Protein AF-F3FW90-F1 (afdb_monomer_lite)

InterPro domains:
  IPR042099 ANL, N-terminal domain [G3DSA:3.40.50.12780] (1-98)

Secondary structure (DSSP, 8-state):
--SS-TTTTSEEEE-S-TTSTHHHHHHHHHHHTT-EEEE-SSGGGGGSS----SEEEE-HHHHHHHHHTT-S-TT--EEEE-SS---HHHHHHHHHH-

Radius of gyration: 12.69 Å; chains: 1; bounding box: 33×31×31 Å

Structure (mmCIF, N/CA/C/O backbone):
data_AF-F3FW90-F1
#
_entry.id   AF-F3FW90-F1
#
loop_
_atom_site.group_PDB
_atom_site.id
_atom_site.type_symbol
_atom_site.label_atom_id
_atom_site.label_alt_id
_atom_site.label_comp_id
_atom_site.label_asym_id
_atom_site.label_entity_id
_atom_site.label_seq_id
_atom_site.pdbx_PDB_ins_code
_atom_site.Cartn_x
_atom_site.Cartn_y
_atom_site.Cartn_z
_atom_site.occupancy
_atom_site.B_iso_or_equiv
_atom_site.auth_seq_id
_atom_site.auth_comp_id
_atom_site.auth_asym_id
_atom_site.auth_atom_id
_atom_site.pdbx_PDB_model_num
ATOM 1 N N . HIS A 1 1 ? 6.220 -15.643 -6.203 1.00 54.19 1 HIS A N 1
ATOM 2 C CA . HIS A 1 1 ? 5.220 -14.765 -6.842 1.00 54.19 1 HIS A CA 1
ATOM 3 C C . HIS A 1 1 ? 3.838 -15.433 -6.862 1.00 54.19 1 HIS A C 1
ATOM 5 O O . HIS A 1 1 ? 3.358 -15.760 -7.934 1.00 54.19 1 HIS A O 1
ATOM 11 N N . SER A 1 2 ? 3.204 -15.709 -5.712 1.00 69.88 2 SER A N 1
ATOM 12 C CA . SER A 1 2 ? 1.851 -16.318 -5.698 1.00 69.88 2 SER A CA 1
ATOM 13 C C . SER A 1 2 ? 0.875 -15.709 -4.688 1.00 69.88 2 SER A C 1
ATOM 15 O O . SER A 1 2 ? -0.275 -16.124 -4.660 1.00 69.88 2 SER A O 1
ATOM 17 N N . ALA A 1 3 ? 1.315 -14.768 -3.844 1.00 81.69 3 ALA A N 1
ATOM 18 C CA . ALA A 1 3 ? 0.439 -14.108 -2.869 1.00 81.69 3 ALA A CA 1
ATOM 19 C C . ALA A 1 3 ? -0.413 -12.998 -3.506 1.00 81.69 3 ALA A C 1
ATOM 21 O O . ALA A 1 3 ? -1.552 -12.798 -3.108 1.00 81.69 3 ALA A O 1
ATOM 22 N N . PHE A 1 4 ? 0.141 -12.319 -4.512 1.00 83.44 4 PHE A N 1
ATOM 23 C CA . PHE A 1 4 ? -0.527 -11.293 -5.303 1.00 83.44 4 PHE A CA 1
ATOM 24 C C . PHE A 1 4 ? -0.429 -11.687 -6.771 1.00 83.44 4 PHE A C 1
ATOM 26 O O . PHE A 1 4 ? 0.627 -12.151 -7.218 1.00 83.44 4 PHE A O 1
ATOM 33 N N . ASP A 1 5 ? -1.534 -11.544 -7.492 1.00 88.88 5 ASP A N 1
ATOM 34 C CA . ASP A 1 5 ? -1.547 -11.703 -8.939 1.00 88.88 5 ASP A CA 1
ATOM 35 C C . ASP A 1 5 ? -0.967 -10.460 -9.634 1.00 88.88 5 ASP A C 1
ATOM 37 O O . ASP A 1 5 ? -0.647 -9.448 -9.005 1.00 88.88 5 ASP A O 1
ATOM 41 N N . ALA A 1 6 ? -0.773 -10.557 -10.949 1.00 88.00 6 ALA A N 1
ATOM 42 C CA . ALA A 1 6 ? -0.196 -9.465 -11.727 1.00 88.00 6 ALA A CA 1
ATOM 43 C C . ALA A 1 6 ? -1.080 -8.206 -11.707 1.00 88.00 6 ALA A C 1
ATOM 45 O O . ALA A 1 6 ? -0.544 -7.104 -11.660 1.00 88.00 6 ALA A O 1
ATOM 46 N N . SER A 1 7 ? -2.410 -8.365 -11.684 1.00 90.19 7 SER A N 1
ATOM 47 C CA . SER A 1 7 ? -3.357 -7.246 -11.579 1.00 90.19 7 SER A CA 1
ATOM 48 C C . SER A 1 7 ? -3.210 -6.490 -10.263 1.00 90.19 7 SER A C 1
ATOM 50 O O . SER A 1 7 ? -3.185 -5.265 -10.258 1.00 90.19 7 SER A O 1
ATOM 52 N N . ALA A 1 8 ? -3.024 -7.196 -9.146 1.00 91.88 8 ALA A N 1
ATOM 53 C CA . ALA A 1 8 ? -2.789 -6.572 -7.853 1.00 91.88 8 ALA A CA 1
ATOM 54 C C . ALA A 1 8 ? -1.502 -5.733 -7.831 1.00 91.88 8 ALA A C 1
ATOM 56 O O . ALA A 1 8 ? -1.430 -4.750 -7.104 1.00 91.88 8 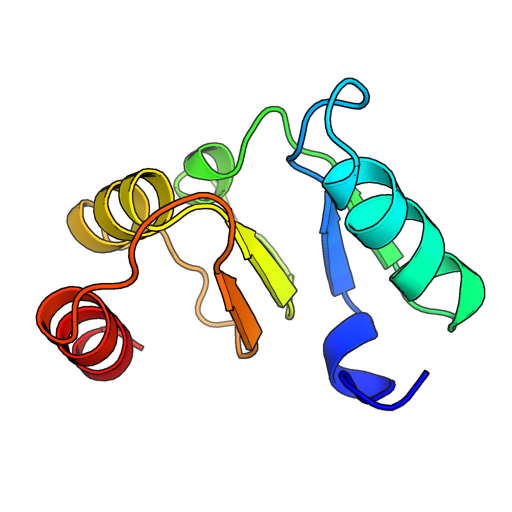ALA A O 1
ATOM 57 N N . LEU A 1 9 ? -0.497 -6.099 -8.627 1.00 95.31 9 LEU A N 1
ATOM 58 C CA . LEU A 1 9 ? 0.795 -5.413 -8.691 1.00 95.31 9 LEU A CA 1
ATOM 59 C C . LEU A 1 9 ? 0.880 -4.333 -9.785 1.00 95.31 9 LEU A C 1
ATOM 61 O O . LEU A 1 9 ? 1.932 -3.709 -9.919 1.00 95.31 9 LEU A O 1
ATOM 65 N N . GLU A 1 10 ? -0.184 -4.090 -10.558 1.00 96.75 10 GLU A N 1
ATOM 66 C CA . GLU A 1 10 ? -0.162 -3.169 -11.706 1.00 96.75 10 GLU A CA 1
ATOM 67 C C . GLU A 1 10 ? 0.216 -1.733 -11.300 1.00 96.75 10 GLU A C 1
ATOM 69 O O . GLU A 1 10 ? 1.067 -1.102 -11.939 1.00 96.75 10 GLU A O 1
ATOM 74 N N . LYS A 1 11 ? -0.373 -1.234 -10.205 1.00 97.62 11 LYS A N 1
ATOM 75 C CA . LYS A 1 11 ? -0.098 0.094 -9.634 1.00 97.62 11 LYS A CA 1
ATOM 76 C C . LYS A 1 11 ? -0.022 0.006 -8.114 1.00 97.62 11 LYS A C 1
ATOM 78 O O . LYS A 1 11 ? -1.038 -0.168 -7.441 1.00 97.62 11 LYS A O 1
ATOM 83 N N . THR A 1 12 ? 1.191 0.093 -7.578 1.00 97.88 12 THR A N 1
ATOM 84 C CA . THR A 1 12 ? 1.466 -0.068 -6.142 1.00 97.88 12 THR A CA 1
ATOM 85 C C . THR A 1 12 ? 1.936 1.243 -5.526 1.00 97.88 12 THR A C 1
ATOM 87 O O . THR A 1 12 ? 2.787 1.930 -6.085 1.00 97.88 12 THR A O 1
ATOM 90 N N . LEU A 1 13 ? 1.437 1.582 -4.340 1.00 98.06 13 LEU A N 1
ATOM 91 C CA . LEU A 1 13 ? 1.973 2.708 -3.583 1.00 98.06 13 LEU A CA 1
ATOM 92 C C . LEU A 1 13 ? 3.335 2.353 -2.966 1.00 98.06 13 LEU A C 1
ATOM 94 O O . LEU A 1 13 ? 3.452 1.365 -2.240 1.00 98.06 13 LEU A O 1
ATOM 98 N N . PHE A 1 14 ? 4.337 3.199 -3.198 1.00 98.19 14 PHE A N 1
ATOM 99 C CA . PHE A 1 14 ? 5.618 3.181 -2.501 1.00 98.19 14 PHE A CA 1
ATOM 100 C C . PHE A 1 14 ? 5.645 4.312 -1.468 1.00 98.19 14 PHE A C 1
ATOM 102 O O . PHE A 1 14 ? 5.887 5.475 -1.793 1.00 98.19 14 PHE A O 1
ATOM 109 N N . SER A 1 15 ? 5.343 3.966 -0.217 1.00 97.12 15 SER A N 1
ATOM 110 C CA . SER A 1 15 ? 5.174 4.917 0.891 1.00 97.12 15 SER A CA 1
ATOM 111 C C . SER A 1 15 ? 5.989 4.562 2.134 1.00 97.12 15 SER A C 1
ATOM 113 O O . SER A 1 15 ? 6.119 5.375 3.054 1.00 97.12 15 SER A O 1
ATOM 115 N N . THR A 1 16 ? 6.546 3.351 2.171 1.00 96.62 16 THR A N 1
ATOM 116 C CA . THR A 1 16 ? 7.336 2.855 3.288 1.00 96.62 16 THR A CA 1
ATOM 117 C C . THR A 1 16 ? 8.783 3.342 3.189 1.00 96.62 16 THR A C 1
ATOM 119 O O . THR A 1 16 ? 9.413 3.319 2.132 1.00 96.62 16 THR A O 1
ATOM 122 N N . SER A 1 17 ? 9.354 3.763 4.322 1.00 94.75 17 SER A N 1
ATOM 123 C CA . SER A 1 17 ? 10.771 4.133 4.393 1.00 94.75 17 SER A CA 1
ATOM 124 C C . SER A 1 17 ? 11.672 2.955 4.008 1.00 94.75 17 SER A C 1
ATOM 126 O O . SER A 1 17 ? 11.482 1.847 4.500 1.00 94.75 17 SER A O 1
ATOM 128 N N . LEU A 1 18 ? 12.728 3.226 3.232 1.00 94.69 18 LEU A N 1
ATOM 129 C CA . LEU A 1 18 ? 13.771 2.256 2.853 1.00 94.69 18 LEU A CA 1
ATOM 130 C C . LEU A 1 18 ? 14.472 1.567 4.041 1.00 94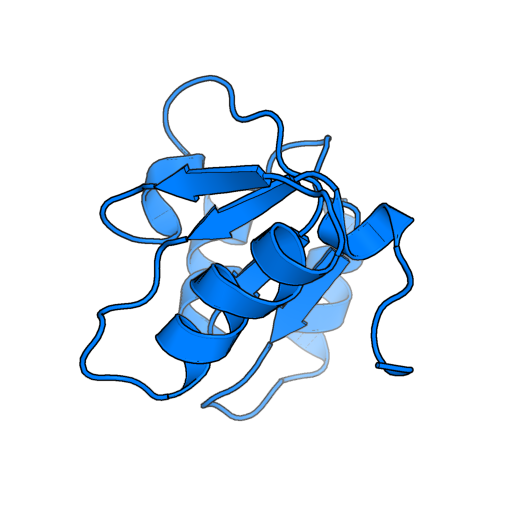.69 18 LEU A C 1
ATOM 132 O O . LEU A 1 18 ? 15.188 0.591 3.841 1.00 94.69 18 LEU A O 1
ATOM 136 N N . ASN A 1 19 ? 14.281 2.061 5.267 1.00 95.81 19 ASN A N 1
ATOM 137 C CA . ASN A 1 19 ? 14.786 1.427 6.485 1.00 95.81 19 ASN A CA 1
ATOM 138 C C . ASN A 1 19 ? 13.944 0.224 6.950 1.00 95.81 19 ASN A C 1
ATOM 140 O O . ASN A 1 19 ? 14.353 -0.465 7.882 1.00 95.81 19 ASN A O 1
ATOM 144 N N . PHE A 1 20 ? 12.783 -0.020 6.337 1.00 94.25 20 PHE A N 1
ATOM 145 C CA . PHE A 1 20 ? 11.941 -1.185 6.597 1.00 94.25 20 PHE A CA 1
ATOM 146 C C . PHE A 1 20 ? 11.976 -2.147 5.408 1.00 94.25 20 PHE A C 1
ATOM 148 O O . PHE A 1 20 ? 12.016 -1.736 4.250 1.00 94.25 20 PHE A O 1
ATOM 155 N N . ASP A 1 21 ? 11.928 -3.442 5.699 1.00 94.12 21 ASP A N 1
ATOM 156 C CA . ASP A 1 21 ? 11.946 -4.524 4.709 1.00 94.12 21 ASP A CA 1
ATOM 157 C C . ASP A 1 21 ? 10.799 -4.439 3.691 1.00 94.12 21 ASP A C 1
ATOM 159 O O . ASP A 1 21 ? 10.993 -4.717 2.508 1.00 94.12 21 ASP A O 1
ATOM 163 N N . LEU A 1 22 ? 9.625 -3.979 4.120 1.00 93.69 22 LEU A N 1
ATOM 164 C CA . LEU A 1 22 ? 8.450 -3.795 3.274 1.00 93.69 22 LEU A CA 1
ATOM 165 C C . LEU A 1 22 ? 8.695 -2.835 2.093 1.00 93.69 22 LEU A C 1
ATOM 167 O O . LEU A 1 22 ? 8.106 -3.021 1.029 1.00 93.69 22 LEU A O 1
ATOM 171 N N . ALA A 1 23 ? 9.626 -1.882 2.217 1.00 95.81 23 ALA A N 1
ATOM 172 C CA . ALA A 1 23 ? 10.016 -1.002 1.114 1.00 95.81 23 ALA A CA 1
ATOM 173 C C . ALA A 1 23 ? 10.632 -1.772 -0.072 1.00 95.81 23 ALA A C 1
ATOM 175 O O . ALA A 1 23 ? 10.486 -1.367 -1.225 1.00 95.81 23 ALA A O 1
ATOM 176 N N . VAL A 1 24 ? 11.288 -2.910 0.188 1.00 94.69 24 VAL A N 1
ATOM 177 C CA . VAL A 1 24 ? 11.803 -3.795 -0.869 1.00 94.69 24 VAL A CA 1
ATOM 178 C C . VAL A 1 24 ? 10.643 -4.378 -1.671 1.00 94.69 24 VAL A C 1
A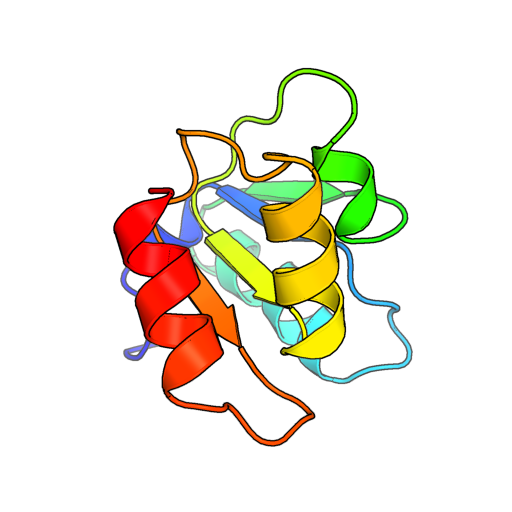TOM 180 O O . VAL A 1 24 ? 10.696 -4.410 -2.898 1.00 94.69 24 VAL A O 1
ATOM 183 N N . TYR A 1 25 ? 9.582 -4.812 -0.991 1.00 91.44 25 TYR A N 1
ATOM 184 C CA . TYR A 1 25 ? 8.393 -5.347 -1.644 1.00 91.44 25 TYR A CA 1
ATOM 185 C C . TYR A 1 25 ? 7.671 -4.272 -2.467 1.00 91.44 25 TYR A C 1
ATOM 187 O O . TYR A 1 25 ? 7.451 -4.483 -3.658 1.00 91.44 25 TYR A O 1
ATOM 195 N N . GLU A 1 26 ? 7.372 -3.115 -1.866 1.00 95.88 26 GLU A N 1
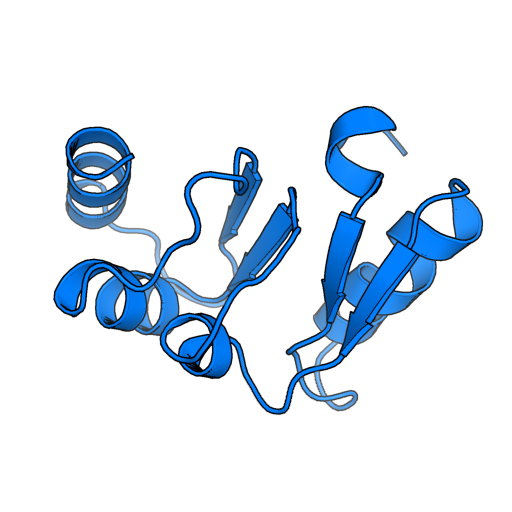ATOM 196 C CA . GLU A 1 26 ? 6.679 -2.007 -2.540 1.00 95.88 26 GLU A CA 1
ATOM 197 C C . GLU A 1 26 ? 7.415 -1.516 -3.794 1.00 95.88 26 GLU A C 1
ATOM 199 O O . GLU A 1 26 ? 6.774 -1.126 -4.763 1.00 95.88 26 GLU A O 1
ATOM 204 N N . CYS A 1 27 ? 8.750 -1.555 -3.797 1.00 96.69 27 CYS A N 1
ATOM 205 C CA . CYS A 1 27 ? 9.553 -1.126 -4.936 1.00 96.69 27 CYS A CA 1
ATOM 206 C C . CYS A 1 27 ? 9.726 -2.242 -5.977 1.00 96.69 27 CYS A C 1
ATOM 208 O O . CYS A 1 27 ? 9.394 -2.077 -7.148 1.00 96.69 27 CYS A O 1
ATOM 210 N N . PHE A 1 28 ? 10.250 -3.403 -5.578 1.00 95.94 28 PHE A N 1
ATOM 211 C CA . PHE A 1 28 ? 10.723 -4.393 -6.547 1.00 95.94 28 PHE A CA 1
ATOM 212 C C . PHE A 1 28 ? 9.637 -5.354 -7.035 1.00 95.94 28 PHE A C 1
ATOM 214 O O . PHE A 1 28 ? 9.701 -5.777 -8.190 1.00 95.94 28 PHE A O 1
ATOM 221 N N . ALA A 1 29 ? 8.643 -5.713 -6.217 1.00 94.31 29 ALA A N 1
ATOM 222 C CA . ALA A 1 29 ? 7.593 -6.643 -6.642 1.00 94.31 29 ALA A CA 1
ATOM 223 C C . ALA A 1 29 ? 6.792 -6.139 -7.863 1.00 94.31 29 ALA A C 1
ATOM 225 O O . ALA A 1 29 ? 6.705 -6.891 -8.840 1.00 94.31 29 ALA A O 1
ATOM 226 N N . PRO A 1 30 ? 6.268 -4.895 -7.882 1.00 95.88 30 PRO A N 1
ATOM 227 C CA . PRO A 1 30 ? 5.573 -4.367 -9.057 1.00 95.88 30 PRO A CA 1
ATOM 228 C C . PRO A 1 30 ? 6.516 -4.179 -10.251 1.00 95.88 30 PRO A C 1
ATOM 230 O O . PRO A 1 30 ? 6.219 -4.661 -11.344 1.00 95.88 30 PRO A O 1
ATOM 233 N N . LEU A 1 31 ? 7.695 -3.577 -10.049 1.00 96.81 31 LEU A N 1
ATOM 234 C CA . LEU A 1 31 ? 8.626 -3.268 -11.143 1.00 96.81 31 LEU A CA 1
ATOM 235 C C . LEU A 1 31 ? 9.164 -4.521 -11.852 1.00 96.81 31 LEU A C 1
ATOM 237 O O . LEU A 1 31 ? 9.312 -4.532 -13.071 1.00 96.81 31 LEU A O 1
ATOM 241 N N . THR A 1 32 ? 9.425 -5.601 -11.112 1.00 95.12 32 THR A N 1
ATOM 242 C CA . THR A 1 32 ? 9.865 -6.882 -11.701 1.00 95.12 32 THR A CA 1
ATOM 243 C C . THR A 1 32 ? 8.731 -7.667 -12.364 1.00 95.12 32 THR A C 1
ATOM 245 O O . THR A 1 32 ? 9.002 -8.605 -13.110 1.00 95.12 32 THR A O 1
ATOM 248 N N . SER A 1 33 ? 7.477 -7.266 -12.134 1.00 93.38 33 SER A N 1
ATOM 249 C CA . SER A 1 33 ? 6.276 -7.888 -12.705 1.00 93.38 33 SER A CA 1
ATOM 250 C C . SER A 1 33 ? 5.678 -7.084 -13.871 1.00 93.38 33 SER A C 1
ATOM 252 O O . SER A 1 33 ? 4.665 -7.494 -14.429 1.00 93.38 33 SER A O 1
ATOM 254 N N . GLY A 1 34 ? 6.297 -5.960 -14.258 1.00 95.69 34 GLY A N 1
ATOM 255 C CA . GLY A 1 34 ? 5.817 -5.077 -15.330 1.00 95.69 34 GLY A CA 1
ATOM 256 C C . GLY A 1 34 ? 4.798 -4.019 -14.891 1.00 95.69 34 GLY A C 1
ATOM 257 O O . GLY A 1 34 ? 4.243 -3.337 -15.748 1.00 95.69 34 GLY A O 1
ATOM 258 N N . GLY A 1 35 ? 4.557 -3.881 -13.585 1.00 96.75 35 GLY A N 1
ATOM 259 C CA . GLY A 1 35 ? 3.733 -2.822 -13.009 1.00 96.75 35 GLY A CA 1
ATOM 260 C C . GLY A 1 35 ? 4.517 -1.535 -12.748 1.00 96.75 35 GLY A C 1
ATOM 261 O O . GLY A 1 35 ? 5.673 -1.374 -13.147 1.00 96.75 35 GLY A O 1
ATOM 262 N N . SER A 1 36 ? 3.876 -0.613 -12.039 1.00 98.00 36 SER A N 1
ATOM 263 C CA . SER A 1 36 ? 4.414 0.700 -11.687 1.00 98.00 36 SER A CA 1
ATOM 264 C C . SER A 1 36 ? 4.298 0.982 -10.190 1.00 98.00 36 SER A C 1
ATOM 266 O O . SER A 1 36 ? 3.534 0.328 -9.472 1.00 98.00 36 SER A O 1
ATOM 268 N N . ILE A 1 37 ? 5.073 1.965 -9.730 1.00 98.19 37 ILE A N 1
ATOM 269 C CA . ILE A 1 37 ? 5.003 2.475 -8.362 1.00 98.19 37 ILE A CA 1
ATOM 270 C C . ILE A 1 37 ? 4.649 3.957 -8.348 1.00 98.19 37 ILE A C 1
ATOM 272 O O . ILE A 1 37 ? 5.161 4.723 -9.166 1.00 98.19 37 ILE A O 1
ATOM 276 N N . GLU A 1 38 ? 3.835 4.364 -7.380 1.00 98.12 38 GLU A N 1
ATOM 277 C CA . GLU A 1 38 ? 3.608 5.771 -7.056 1.00 98.12 38 GLU A CA 1
ATOM 278 C C . GLU A 1 38 ? 4.334 6.121 -5.755 1.00 98.12 38 GLU A C 1
ATOM 280 O O . GLU A 1 38 ? 4.074 5.528 -4.709 1.00 98.12 38 GLU A O 1
ATOM 285 N N . VAL A 1 39 ? 5.282 7.058 -5.822 1.00 97.56 39 VAL A N 1
ATOM 286 C CA . VAL A 1 39 ? 6.150 7.394 -4.688 1.00 97.56 39 VAL A CA 1
ATOM 287 C C . VAL A 1 39 ? 5.558 8.547 -3.893 1.00 97.56 39 VAL A C 1
ATOM 289 O O . VAL A 1 39 ? 5.437 9.659 -4.402 1.00 97.56 39 VAL A O 1
ATOM 292 N N . VAL A 1 40 ? 5.274 8.302 -2.616 1.00 96.88 40 VAL A N 1
ATOM 293 C CA . VAL A 1 40 ? 4.774 9.315 -1.681 1.00 96.88 40 VAL A CA 1
ATOM 294 C C . VAL A 1 40 ? 5.604 9.332 -0.404 1.00 96.88 40 VAL A C 1
ATOM 296 O O . VAL A 1 40 ? 6.373 8.418 -0.114 1.00 96.88 40 VAL A O 1
ATOM 299 N N . LYS A 1 41 ? 5.455 10.387 0.399 1.00 96.06 41 LYS A N 1
ATOM 300 C CA . LYS A 1 41 ? 6.207 10.519 1.653 1.00 96.06 41 LYS A CA 1
ATOM 301 C C . LYS A 1 41 ? 5.800 9.474 2.697 1.00 96.06 41 LYS A C 1
ATOM 303 O O . LYS A 1 41 ? 6.636 9.058 3.493 1.00 96.06 41 LYS A O 1
ATOM 308 N N . ASN A 1 42 ? 4.511 9.155 2.763 1.00 95.19 42 ASN A N 1
ATOM 309 C CA . ASN A 1 42 ? 3.915 8.158 3.649 1.00 95.19 42 ASN A CA 1
ATOM 310 C C . ASN A 1 42 ? 2.473 7.875 3.194 1.00 95.19 42 ASN A C 1
ATOM 312 O O . ASN A 1 42 ? 1.913 8.630 2.403 1.00 95.19 42 ASN A O 1
ATOM 316 N N . VAL A 1 43 ? 1.862 6.813 3.719 1.00 95.81 43 VAL A N 1
ATOM 317 C CA . VAL A 1 43 ? 0.527 6.370 3.293 1.00 95.81 43 VAL A CA 1
ATOM 318 C C . VAL A 1 43 ? -0.578 7.415 3.530 1.00 95.81 43 VAL A C 1
ATOM 320 O O . VAL A 1 43 ? -1.562 7.420 2.803 1.00 95.81 43 VAL A O 1
ATOM 323 N N . LEU A 1 44 ? -0.422 8.340 4.491 1.00 95.69 44 LEU A N 1
ATOM 324 C CA . LEU A 1 44 ? -1.414 9.395 4.751 1.00 95.69 44 LEU A CA 1
ATOM 325 C C . LEU A 1 44 ? -1.433 10.474 3.665 1.00 95.69 44 LEU A C 1
ATOM 327 O O . LEU A 1 44 ? -2.343 11.296 3.668 1.00 95.69 44 LEU A O 1
ATOM 331 N N . GLU A 1 45 ? -0.469 10.494 2.741 1.00 96.06 45 GLU A N 1
ATOM 332 C CA . GLU A 1 45 ? -0.537 11.386 1.578 1.00 96.06 45 GLU A CA 1
ATOM 333 C C . GLU A 1 45 ? -1.734 11.054 0.675 1.00 96.06 45 GLU A C 1
ATOM 335 O O . GLU A 1 45 ? -2.219 11.954 0.005 1.00 96.06 45 GLU A O 1
ATOM 340 N N . LEU A 1 46 ? -2.284 9.830 0.748 1.00 94.94 46 LEU A N 1
ATOM 341 C CA . LEU A 1 46 ? -3.461 9.413 -0.026 1.00 94.94 46 LEU A CA 1
ATOM 342 C C . LEU A 1 46 ? -4.721 10.251 0.219 1.00 94.94 46 LEU A C 1
ATOM 344 O O . LEU A 1 46 ? -5.617 10.269 -0.619 1.00 94.94 46 LEU A O 1
ATOM 348 N N . GLN A 1 47 ? -4.795 10.959 1.350 1.00 93.88 47 GLN A N 1
ATOM 349 C CA . GLN A 1 47 ? -5.905 11.873 1.629 1.00 93.88 47 GLN A CA 1
ATOM 350 C C . GLN A 1 47 ? -5.849 13.155 0.770 1.00 93.88 47 GLN A C 1
ATOM 352 O O . GLN A 1 47 ? -6.776 13.964 0.813 1.00 93.88 47 GLN A O 1
ATOM 357 N N . HIS A 1 48 ? -4.753 13.385 0.038 1.00 92.62 48 HIS A N 1
ATOM 358 C CA . HIS A 1 48 ? -4.505 14.607 -0.718 1.00 92.62 48 HIS A CA 1
ATOM 359 C C . HIS A 1 48 ? -4.385 14.329 -2.218 1.00 92.62 48 HIS A C 1
ATOM 361 O O . HIS A 1 48 ? -3.386 13.801 -2.688 1.00 92.62 48 HIS A O 1
ATOM 367 N N . GLY A 1 49 ? -5.338 14.836 -2.998 1.00 89.19 49 GLY A N 1
ATOM 368 C CA . GLY A 1 49 ? -5.297 14.722 -4.455 1.00 89.19 49 GLY A CA 1
ATOM 369 C C . GLY A 1 49 ? -5.859 13.397 -4.965 1.00 89.19 49 GLY A C 1
ATOM 370 O O . GLY A 1 49 ? -6.540 12.672 -4.245 1.00 89.19 49 GLY A O 1
ATOM 371 N N . GLU A 1 50 ? -5.631 13.131 -6.247 1.00 91.75 50 GLU A N 1
ATOM 372 C CA . GLU A 1 50 ? -6.100 11.917 -6.911 1.00 91.75 50 GLU A CA 1
ATOM 373 C C . GLU A 1 50 ? -4.937 10.940 -7.069 1.00 91.75 50 GLU A C 1
ATOM 375 O O . GLU A 1 50 ? -3.890 11.302 -7.606 1.00 91.75 50 GLU A O 1
ATOM 380 N N . HIS A 1 51 ? -5.149 9.703 -6.622 1.00 95.19 51 HIS A N 1
ATOM 381 C CA . HIS A 1 51 ? -4.181 8.617 -6.720 1.00 95.19 51 HIS A CA 1
ATOM 382 C C . HIS A 1 51 ? -4.784 7.450 -7.500 1.00 95.19 51 HIS A C 1
ATOM 384 O O . HIS A 1 51 ? -5.889 6.982 -7.214 1.00 95.19 51 HIS A O 1
ATOM 390 N N . ASP A 1 52 ? -4.039 6.960 -8.482 1.00 95.12 52 ASP A N 1
ATOM 391 C CA . ASP A 1 52 ? -4.433 5.846 -9.340 1.00 95.12 52 ASP A CA 1
ATOM 392 C C . ASP A 1 52 ? -3.592 4.624 -8.963 1.00 95.12 52 ASP A C 1
ATOM 394 O O . ASP A 1 52 ? -2.637 4.253 -9.642 1.00 95.12 52 ASP A O 1
ATOM 398 N N . ILE A 1 53 ? -3.924 4.037 -7.813 1.00 96.75 53 ILE A N 1
ATOM 399 C CA . ILE A 1 53 ? -3.228 2.893 -7.224 1.00 96.75 53 ILE A CA 1
ATOM 400 C C . ILE A 1 53 ? -4.212 1.761 -6.927 1.00 96.75 53 ILE A C 1
ATOM 402 O O . ILE A 1 53 ? -5.322 1.997 -6.465 1.00 96.75 53 ILE A O 1
ATOM 406 N N . GLY A 1 54 ? -3.790 0.519 -7.158 1.00 96.31 54 GLY A N 1
ATOM 407 C CA . GLY A 1 54 ? -4.583 -0.678 -6.862 1.00 96.31 54 GLY A CA 1
ATOM 408 C C . GLY A 1 54 ? -4.187 -1.357 -5.551 1.00 96.31 54 GLY A C 1
ATOM 409 O O . GLY A 1 54 ? -5.026 -1.980 -4.895 1.00 96.31 54 GLY A O 1
ATOM 410 N N . LEU A 1 55 ? -2.917 -1.221 -5.147 1.00 97.00 55 LEU A N 1
ATOM 411 C CA . LEU A 1 55 ? -2.359 -1.874 -3.965 1.00 97.00 55 LEU A CA 1
ATOM 412 C C . LEU A 1 55 ? -1.656 -0.893 -3.030 1.00 97.00 55 LEU A C 1
ATOM 414 O O . LEU A 1 55 ? -0.767 -0.146 -3.441 1.00 97.00 55 LEU A O 1
ATOM 418 N N . ILE A 1 56 ? -1.992 -0.988 -1.742 1.00 97.19 56 ILE A N 1
ATOM 419 C CA . ILE A 1 56 ? -1.238 -0.352 -0.657 1.00 97.19 56 ILE A CA 1
ATOM 420 C C . ILE A 1 56 ? -0.692 -1.398 0.310 1.00 97.19 56 ILE A C 1
ATOM 422 O O . ILE A 1 56 ? -1.335 -2.415 0.582 1.00 97.19 56 ILE A O 1
ATOM 426 N N . ASN A 1 57 ? 0.476 -1.111 0.880 1.00 96.50 57 ASN A N 1
ATOM 427 C CA . ASN A 1 57 ? 0.948 -1.783 2.081 1.00 96.50 57 ASN A CA 1
ATOM 428 C C . ASN A 1 57 ? 0.930 -0.784 3.234 1.00 96.50 57 ASN A C 1
ATOM 430 O O . ASN A 1 57 ? 1.279 0.382 3.063 1.00 96.50 57 ASN A O 1
ATOM 434 N N . THR A 1 58 ? 0.477 -1.216 4.404 1.00 96.38 58 THR A N 1
ATOM 435 C CA . THR A 1 58 ? 0.347 -0.325 5.558 1.00 96.38 58 THR A CA 1
ATOM 436 C C . THR A 1 58 ? 0.352 -1.107 6.867 1.00 96.38 58 THR A C 1
ATOM 438 O O . THR A 1 58 ? 0.339 -2.340 6.891 1.00 96.38 58 THR A O 1
ATOM 441 N N . VAL A 1 59 ? 0.362 -0.380 7.977 1.00 96.69 59 VAL A N 1
ATOM 442 C CA . VAL A 1 59 ? 0.162 -0.931 9.318 1.00 96.69 59 VAL A CA 1
ATOM 443 C C . VAL A 1 59 ? -1.273 -0.655 9.788 1.00 96.69 59 VAL A C 1
ATOM 445 O O . VAL A 1 59 ? -1.862 0.350 9.376 1.00 96.69 59 VAL A O 1
ATOM 448 N N . PRO A 1 60 ? -1.872 -1.507 10.642 1.00 97.75 60 PRO A N 1
ATOM 449 C CA . PRO A 1 60 ? -3.223 -1.305 11.171 1.00 97.75 60 PRO A CA 1
ATOM 450 C C . PRO A 1 60 ? -3.528 0.109 11.700 1.00 97.75 60 PRO A C 1
ATOM 452 O O . PRO A 1 60 ? -4.605 0.645 11.440 1.00 97.75 60 PRO A O 1
ATOM 455 N N . SER A 1 61 ? -2.602 0.745 12.417 1.00 97.56 61 SER A N 1
ATOM 456 C CA . SER A 1 61 ? -2.770 2.096 12.963 1.00 97.56 61 SER A CA 1
ATOM 457 C C . SER A 1 61 ? -2.876 3.165 11.872 1.00 97.56 61 SER A C 1
ATOM 459 O O . SER A 1 61 ? -3.725 4.053 11.967 1.00 97.56 61 SER A O 1
ATOM 461 N N . ALA A 1 62 ? -2.085 3.051 10.805 1.00 96.75 62 ALA A N 1
ATOM 462 C CA . ALA A 1 62 ? -2.132 3.962 9.667 1.00 96.75 62 ALA A CA 1
ATOM 463 C C . ALA A 1 62 ? -3.354 3.708 8.769 1.00 96.75 62 ALA A C 1
ATOM 465 O O . ALA A 1 62 ? -3.984 4.665 8.322 1.00 96.75 62 ALA A O 1
ATOM 466 N N . LEU A 1 63 ? -3.754 2.444 8.575 1.00 97.38 63 LEU A N 1
ATOM 467 C CA . LEU A 1 63 ? -5.013 2.105 7.902 1.00 97.38 63 LEU A CA 1
ATOM 468 C C . LEU A 1 63 ? -6.212 2.719 8.628 1.00 97.38 63 LEU A C 1
ATOM 470 O O . LEU A 1 63 ? -7.075 3.318 7.995 1.00 97.38 63 LEU A O 1
ATOM 474 N N . LYS A 1 64 ? -6.250 2.617 9.962 1.00 97.19 64 LYS A N 1
ATOM 475 C CA . LYS A 1 64 ? -7.304 3.252 10.757 1.00 97.19 64 LYS A CA 1
ATOM 476 C C . LYS A 1 64 ? -7.341 4.765 10.521 1.00 97.19 64 LYS A C 1
ATOM 478 O O . LYS A 1 64 ? -8.414 5.303 10.287 1.00 97.19 64 LYS A O 1
ATOM 483 N N . ALA A 1 65 ? -6.188 5.434 10.565 1.00 96.88 65 ALA A N 1
ATOM 484 C CA . ALA A 1 65 ? -6.111 6.877 10.345 1.00 96.88 65 ALA A CA 1
ATOM 485 C C . ALA A 1 65 ? -6.610 7.287 8.947 1.00 96.88 65 ALA A C 1
ATOM 487 O O . ALA A 1 65 ? -7.299 8.294 8.835 1.00 96.88 65 ALA A O 1
ATOM 488 N N . LEU A 1 66 ? -6.321 6.494 7.907 1.00 95.81 66 LEU A N 1
ATOM 489 C CA . LEU A 1 66 ? -6.863 6.706 6.558 1.00 95.81 66 LEU A CA 1
ATOM 490 C C . LEU A 1 66 ? -8.383 6.542 6.504 1.00 95.81 66 LEU A C 1
ATOM 492 O O . LEU A 1 66 ? -9.069 7.376 5.920 1.00 95.81 66 LEU A O 1
ATOM 496 N N . LEU A 1 67 ? -8.918 5.489 7.127 1.00 95.56 67 LEU A N 1
ATOM 497 C CA . LEU A 1 67 ? -10.360 5.234 7.159 1.00 95.56 67 LEU A CA 1
ATOM 498 C C . LEU A 1 67 ? -11.126 6.290 7.967 1.00 95.56 67 LEU A C 1
ATOM 500 O O . LEU A 1 67 ? -12.266 6.603 7.629 1.00 95.56 67 LEU A O 1
ATOM 504 N N . ASP A 1 68 ? -10.522 6.852 9.018 1.00 95.44 68 ASP A N 1
ATOM 505 C CA . ASP A 1 68 ? -11.126 7.919 9.829 1.00 95.44 68 ASP A CA 1
ATOM 506 C C . ASP A 1 68 ? -11.363 9.211 9.011 1.00 95.44 68 ASP A C 1
ATOM 508 O O . ASP A 1 68 ? -12.231 10.002 9.377 1.00 95.44 68 ASP A O 1
ATOM 512 N N . VAL A 1 69 ? -10.619 9.416 7.914 1.00 94.50 69 VAL A N 1
ATOM 513 C CA . VAL A 1 69 ? -10.711 10.602 7.037 1.00 94.50 69 VAL A CA 1
ATOM 514 C C . VAL A 1 69 ? -11.230 10.289 5.629 1.00 94.50 69 VAL A C 1
ATOM 516 O O . VAL A 1 69 ? -11.133 11.140 4.751 1.00 94.50 69 VAL A O 1
ATOM 519 N N . ASP A 1 70 ? -11.744 9.075 5.403 1.00 93.00 70 ASP A N 1
ATOM 520 C CA . ASP A 1 70 ? -12.174 8.582 4.083 1.00 93.00 70 ASP A CA 1
ATOM 521 C C . ASP A 1 70 ? -11.089 8.760 2.994 1.00 93.00 70 ASP A C 1
ATOM 523 O O . ASP A 1 70 ? -11.372 9.020 1.829 1.00 93.00 70 ASP A O 1
ATOM 527 N N . GLY A 1 71 ? -9.817 8.623 3.389 1.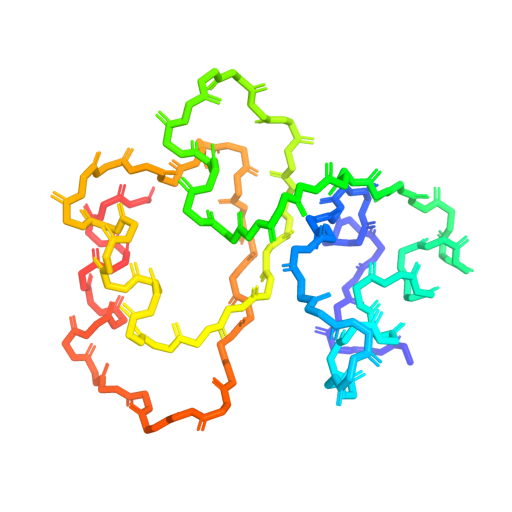00 93.88 71 GLY A N 1
ATOM 528 C CA . GLY A 1 71 ? -8.649 8.906 2.550 1.00 93.88 71 GLY A CA 1
ATOM 529 C C . GLY A 1 71 ? -8.164 7.730 1.705 1.00 93.88 71 GLY A C 1
ATOM 530 O O . GLY A 1 71 ? -7.053 7.788 1.185 1.00 93.88 71 GLY A O 1
ATOM 531 N N . LEU A 1 72 ? -8.928 6.636 1.615 1.00 94.44 72 LEU A N 1
ATOM 532 C CA . LEU A 1 72 ? -8.576 5.509 0.754 1.00 94.44 72 LEU A CA 1
ATOM 533 C C . LEU A 1 72 ? -9.172 5.729 -0.649 1.00 94.44 72 LEU A C 1
ATOM 535 O O . LEU A 1 72 ? -10.394 5.832 -0.763 1.00 94.44 72 LEU A O 1
ATOM 539 N N . PRO A 1 73 ? -8.357 5.785 -1.717 1.00 93.94 73 PRO A N 1
ATOM 540 C CA . PRO A 1 73 ? -8.869 5.944 -3.074 1.00 93.94 73 PRO A CA 1
ATOM 541 C C . PRO A 1 73 ? -9.771 4.777 -3.489 1.00 93.94 73 PRO A C 1
ATOM 543 O O . PRO A 1 73 ? -9.466 3.621 -3.203 1.00 93.94 73 PRO A O 1
ATOM 546 N N . ALA A 1 74 ? -10.828 5.065 -4.253 1.00 92.56 74 ALA A N 1
ATOM 547 C CA . ALA A 1 74 ? -11.751 4.047 -4.774 1.00 92.56 74 ALA A CA 1
ATOM 548 C C . ALA A 1 74 ? -11.092 3.043 -5.744 1.00 92.56 74 ALA A C 1
ATOM 550 O O . ALA A 1 74 ? -11.659 1.997 -6.045 1.00 92.56 74 ALA A O 1
ATOM 551 N N . THR A 1 75 ? -9.906 3.372 -6.259 1.00 94.56 75 THR A N 1
ATOM 552 C CA . THR A 1 75 ? -9.081 2.507 -7.110 1.00 94.56 75 THR A CA 1
ATOM 553 C C . THR A 1 75 ? -8.380 1.398 -6.322 1.00 94.56 75 THR A C 1
ATOM 555 O O . THR A 1 75 ? -8.035 0.370 -6.907 1.00 94.56 75 THR A O 1
ATOM 558 N N . VAL A 1 76 ? -8.217 1.552 -5.000 1.00 95.56 76 VAL A N 1
ATOM 559 C CA . VAL A 1 76 ? -7.559 0.553 -4.154 1.00 95.56 76 VAL A CA 1
ATOM 560 C C . VAL A 1 76 ? -8.478 -0.645 -3.957 1.00 95.56 76 VAL A C 1
ATOM 562 O O . VAL A 1 76 ? -9.470 -0.582 -3.238 1.00 95.56 76 VAL A O 1
ATOM 565 N N . HIS A 1 77 ? -8.097 -1.776 -4.541 1.00 94.12 77 HIS A N 1
ATOM 566 C CA . HIS A 1 77 ? -8.785 -3.058 -4.376 1.00 94.12 77 HIS A CA 1
ATOM 567 C C . HIS A 1 77 ? -7.972 -4.064 -3.546 1.00 94.12 77 HIS A C 1
ATOM 569 O O . HIS A 1 77 ? -8.471 -5.136 -3.207 1.00 94.12 77 HIS A O 1
ATOM 575 N N . THR A 1 78 ? -6.721 -3.732 -3.204 1.00 95.50 78 THR A N 1
ATOM 576 C CA . THR A 1 78 ? -5.834 -4.591 -2.415 1.00 95.50 78 THR A CA 1
ATOM 577 C C . THR A 1 78 ? -5.169 -3.810 -1.279 1.00 95.50 78 THR A C 1
ATOM 579 O O . THR A 1 78 ? -4.400 -2.878 -1.506 1.00 95.50 78 THR A O 1
ATOM 582 N N . VAL A 1 79 ? -5.401 -4.241 -0.036 1.00 96.00 79 VAL A N 1
ATOM 583 C CA . VAL A 1 79 ? -4.754 -3.687 1.165 1.00 96.00 79 VAL A CA 1
ATOM 584 C C . VAL A 1 79 ? -3.962 -4.789 1.862 1.00 96.00 79 VAL A C 1
ATOM 586 O O . VAL A 1 79 ? -4.539 -5.734 2.399 1.00 96.00 79 VAL A O 1
ATOM 589 N N . ASN A 1 80 ? -2.636 -4.669 1.876 1.00 95.56 80 ASN A N 1
ATOM 590 C CA . ASN A 1 80 ? -1.762 -5.560 2.633 1.00 95.56 80 ASN A CA 1
ATOM 591 C C . ASN A 1 80 ? -1.397 -4.918 3.978 1.00 95.56 80 ASN A C 1
ATOM 593 O O . ASN A 1 80 ? -0.772 -3.857 4.023 1.00 95.56 80 ASN A O 1
ATOM 597 N N . VAL A 1 81 ? -1.785 -5.559 5.080 1.00 95.62 81 VAL A N 1
ATOM 598 C CA . VAL A 1 81 ? -1.572 -5.048 6.443 1.00 95.62 81 VAL A CA 1
ATOM 599 C C . VAL A 1 81 ? -0.529 -5.886 7.173 1.00 95.62 81 VAL A C 1
ATOM 601 O O . VAL A 1 81 ? -0.660 -7.106 7.258 1.00 95.62 81 VAL A O 1
ATOM 604 N N . ALA A 1 82 ? 0.488 -5.232 7.736 1.00 93.06 82 ALA A N 1
ATOM 605 C CA . ALA A 1 82 ? 1.580 -5.887 8.456 1.00 93.06 82 ALA A CA 1
ATOM 606 C C . ALA A 1 82 ? 2.041 -5.069 9.678 1.00 93.06 82 ALA A C 1
ATOM 608 O O . ALA A 1 82 ? 1.540 -3.981 9.942 1.00 93.06 82 ALA A O 1
ATOM 609 N N . GLY A 1 83 ? 2.991 -5.599 10.451 1.00 92.81 83 GLY A N 1
ATOM 610 C CA . GLY A 1 83 ? 3.709 -4.856 11.499 1.00 92.81 83 GLY A CA 1
ATOM 611 C C . GLY A 1 83 ? 2.991 -4.683 12.844 1.00 92.81 83 GLY A C 1
ATOM 612 O O . GLY A 1 83 ? 3.663 -4.564 13.865 1.00 92.81 83 GLY A O 1
ATOM 613 N N . GLU A 1 84 ? 1.658 -4.734 12.894 1.00 96.81 84 GLU A N 1
ATOM 614 C CA . GLU A 1 84 ? 0.892 -4.659 14.149 1.00 96.81 84 GLU A CA 1
ATOM 615 C C . GLU A 1 84 ? -0.225 -5.713 14.200 1.00 96.81 84 GLU A C 1
ATOM 617 O O . GLU A 1 84 ? -0.574 -6.344 13.201 1.00 96.81 84 GLU A O 1
ATOM 622 N N . ALA A 1 85 ? -0.816 -5.901 15.382 1.00 97.50 85 ALA A N 1
ATOM 623 C CA . ALA A 1 85 ? -1.946 -6.806 15.554 1.00 97.50 85 ALA A CA 1
ATOM 624 C C . ALA A 1 85 ? -3.188 -6.293 14.802 1.00 97.50 85 ALA A C 1
ATOM 626 O O . ALA A 1 85 ? -3.747 -5.244 15.135 1.00 97.50 85 ALA A O 1
ATOM 627 N N . LEU A 1 86 ? -3.659 -7.071 13.825 1.00 97.81 86 LEU A N 1
ATOM 628 C CA . LEU A 1 86 ? -4.866 -6.763 13.065 1.00 97.81 86 LEU A CA 1
ATOM 629 C C . LEU A 1 86 ? -6.123 -7.120 13.873 1.00 97.81 86 LEU A C 1
ATOM 631 O O . LEU A 1 86 ? -6.430 -8.290 14.105 1.00 97.81 86 LEU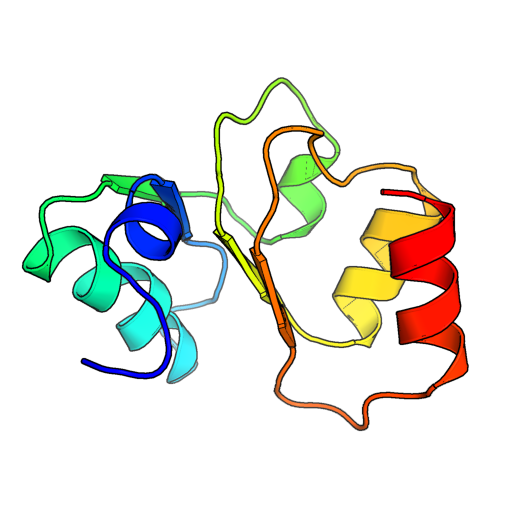 A O 1
ATOM 635 N N . LYS A 1 87 ? -6.867 -6.099 14.307 1.00 97.44 87 LYS A N 1
ATOM 636 C CA . LYS A 1 87 ? -8.147 -6.272 15.010 1.00 97.44 87 LYS A CA 1
ATOM 637 C C . LYS A 1 87 ? -9.272 -6.526 14.012 1.00 97.44 87 LYS A C 1
ATOM 639 O O . LYS A 1 87 ? -9.368 -5.823 13.010 1.00 97.44 87 LYS A O 1
ATOM 644 N N . ARG A 1 88 ? -10.190 -7.439 14.351 1.00 97.44 88 ARG A N 1
ATOM 645 C CA . ARG A 1 88 ? -11.397 -7.713 13.549 1.00 97.44 88 ARG A CA 1
ATOM 646 C C . ARG A 1 88 ? -12.191 -6.442 13.234 1.00 97.44 88 ARG A C 1
ATOM 648 O O . ARG A 1 88 ? -12.550 -6.240 12.086 1.00 97.44 88 ARG A O 1
ATOM 655 N N . SER A 1 89 ? -12.377 -5.569 14.222 1.00 97.25 89 SER A N 1
ATOM 656 C CA . SER A 1 89 ? -13.135 -4.325 14.049 1.00 97.25 89 SER A CA 1
ATOM 657 C C . SER A 1 89 ? -12.562 -3.412 12.963 1.00 97.25 89 SER A C 1
ATOM 659 O O . SER A 1 89 ? -13.311 -2.711 12.304 1.00 97.25 89 SER A O 1
ATOM 661 N N . LEU A 1 90 ? -11.237 -3.410 12.759 1.00 97.62 90 LEU A N 1
ATOM 662 C CA . LEU A 1 90 ? -10.618 -2.613 11.697 1.00 97.62 90 LEU A CA 1
ATOM 663 C C . LEU A 1 90 ? -10.899 -3.207 10.313 1.00 97.62 90 LEU A C 1
ATOM 665 O O . LEU A 1 90 ? -11.104 -2.465 9.362 1.00 97.62 90 LEU A O 1
ATOM 669 N N . VAL A 1 91 ? -10.924 -4.538 10.211 1.00 96.81 91 VAL A N 1
ATOM 670 C CA . VAL A 1 91 ? -11.286 -5.242 8.974 1.00 96.81 91 VAL A CA 1
ATOM 671 C C . VAL A 1 91 ? -12.748 -4.971 8.621 1.00 96.81 91 VAL A C 1
ATOM 673 O O . VAL A 1 91 ? -13.046 -4.663 7.476 1.00 96.81 91 VAL A O 1
ATOM 676 N N . GLU A 1 92 ? -13.643 -5.031 9.608 1.00 96.69 92 GLU A N 1
ATOM 677 C CA . GLU A 1 92 ? -15.062 -4.690 9.438 1.00 96.69 92 GLU A CA 1
ATOM 678 C C . GLU A 1 92 ? -15.224 -3.241 8.953 1.00 96.69 92 GLU A C 1
ATOM 680 O O . GLU A 1 92 ? -15.854 -3.016 7.926 1.00 96.69 92 GLU A O 1
ATOM 685 N N . SER A 1 93 ? -14.562 -2.274 9.601 1.00 94.81 93 SER A N 1
ATOM 686 C CA . SER A 1 93 ? -14.605 -0.870 9.170 1.00 94.81 93 SER A CA 1
ATOM 687 C C . SER A 1 93 ? -14.023 -0.623 7.776 1.00 94.81 93 SER A C 1
ATOM 689 O O . SER A 1 93 ? -14.481 0.294 7.103 1.00 94.81 93 SER A O 1
ATOM 691 N N . LEU A 1 94 ? -13.021 -1.399 7.343 1.00 95.00 94 LEU A N 1
ATOM 692 C CA . LEU A 1 94 ? -12.492 -1.319 5.980 1.00 95.00 94 LEU A CA 1
ATOM 693 C C . LEU A 1 94 ? -13.582 -1.706 4.973 1.00 95.00 94 LEU A C 1
ATOM 695 O O . LEU A 1 94 ? -13.927 -0.889 4.132 1.00 95.00 94 LEU A O 1
ATOM 699 N N . PHE A 1 95 ? -14.184 -2.891 5.122 1.00 93.19 95 PHE A N 1
ATOM 700 C CA . PHE A 1 95 ? -15.230 -3.382 4.213 1.00 93.19 95 PHE A CA 1
ATOM 701 C C . PHE A 1 95 ? -16.536 -2.574 4.250 1.00 93.19 95 PHE A C 1
ATOM 703 O O . PHE A 1 95 ? -17.299 -2.605 3.293 1.00 93.19 95 PHE A O 1
ATOM 710 N N . GLU A 1 96 ? -16.837 -1.873 5.343 1.00 90.94 96 GLU A N 1
ATOM 711 C CA . GLU A 1 96 ? -17.996 -0.969 5.401 1.00 90.94 96 GLU A CA 1
ATOM 712 C C . GLU A 1 96 ? -17.775 0.335 4.618 1.00 90.94 96 GLU A C 1
ATOM 714 O O . GLU A 1 96 ? -18.745 0.972 4.206 1.00 90.94 96 GLU A O 1
ATOM 719 N N . LYS A 1 97 ? -16.514 0.747 4.438 1.00 83.88 97 LYS A N 1
ATOM 720 C CA . LYS A 1 97 ? -16.122 2.023 3.818 1.00 83.88 97 LYS A CA 1
ATOM 721 C C . LYS A 1 97 ? -15.614 1.886 2.378 1.00 83.88 97 LYS A C 1
ATOM 723 O O . LYS A 1 97 ? -15.411 2.914 1.735 1.00 83.88 97 LYS A O 1
ATOM 728 N N . THR A 1 98 ? -15.407 0.664 1.886 1.00 80.25 98 THR A N 1
ATOM 729 C CA . THR A 1 98 ? -14.861 0.356 0.550 1.00 80.25 98 THR A CA 1
ATOM 730 C C . THR A 1 98 ? -15.709 -0.687 -0.152 1.00 80.25 98 THR A C 1
ATOM 732 O O . THR A 1 98 ? -16.114 -0.442 -1.307 1.00 80.25 98 THR A O 1
#

Sequence (98 aa):
HSAFDASALEKTLFSTSLNFDLAVYECFAPLTSGGSIEVVKNVLELQHGEHDIGLINTVPSALKALLDVDGLPATVHTVNVAGEALKRSLVESLFEKT

Foldseek 3Di:
DPPDDLVLLQEAEQADDPVDPVNCCRPCVSVVSVHDYDYDPHPQCLQPDDDQGQEYEDELVVLVVCLVSLSDHPNHPYYHYDDDDDDPVSVVSVVVSD

pLDDT: mean 94.16, std 5.82, range [54.19, 98.19]

Organism: NCBI:txid629262